Protein AF-A0A6M3LJS2-F1 (afdb_monomer_lite)

Organism: NCBI:txid1070528

Structure (mmCIF, N/CA/C/O backbone):
data_AF-A0A6M3LJS2-F1
#
_entry.id   AF-A0A6M3LJS2-F1
#
loop_
_atom_site.group_PDB
_atom_site.id
_atom_site.type_symbol
_atom_site.label_atom_id
_atom_site.label_alt_id
_atom_site.label_comp_id
_atom_site.label_asym_id
_atom_site.label_entity_id
_atom_site.label_seq_id
_atom_site.pdbx_PDB_ins_code
_atom_site.Cartn_x
_atom_site.Cartn_y
_atom_site.Cartn_z
_atom_site.occupancy
_atom_site.B_iso_or_equiv
_atom_site.auth_seq_id
_atom_site.auth_comp_id
_atom_site.auth_asym_id
_atom_site.auth_atom_id
_atom_site.pdbx_PDB_model_num
ATOM 1 N N . MET A 1 1 ? -9.130 13.820 13.010 1.00 77.88 1 MET A N 1
ATOM 2 C CA . MET A 1 1 ? -8.509 13.831 11.667 1.00 77.88 1 MET A CA 1
ATOM 3 C C . MET A 1 1 ? -8.144 12.389 11.346 1.00 77.88 1 MET A C 1
ATOM 5 O O . MET A 1 1 ? -7.582 11.750 12.225 1.00 77.88 1 MET A O 1
ATOM 9 N N . ARG A 1 2 ? -8.559 11.845 10.194 1.00 85.75 2 ARG A N 1
ATOM 10 C CA . ARG A 1 2 ? -8.254 10.447 9.833 1.00 85.75 2 ARG A CA 1
ATOM 11 C C . ARG A 1 2 ? -6.893 10.355 9.148 1.00 85.75 2 ARG A C 1
ATOM 13 O O . ARG A 1 2 ? -6.504 11.299 8.464 1.00 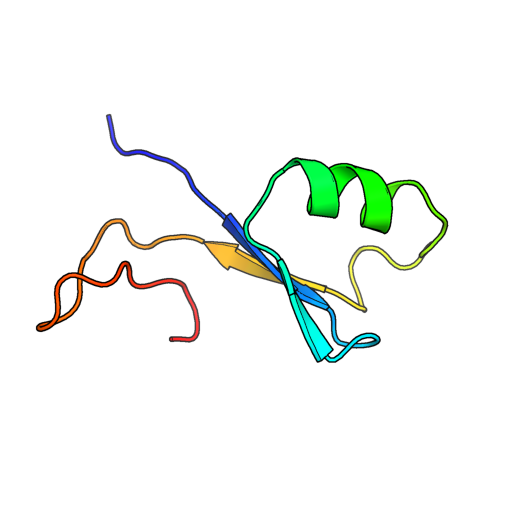85.75 2 ARG A O 1
ATOM 20 N N . GLU A 1 3 ? -6.205 9.236 9.322 1.00 89.31 3 GLU A N 1
ATOM 21 C CA . GLU A 1 3 ? -4.942 8.964 8.638 1.00 89.31 3 GLU A CA 1
ATOM 22 C C . GLU A 1 3 ? -5.192 8.685 7.147 1.00 89.31 3 GLU A C 1
ATOM 24 O O . GLU A 1 3 ? -6.191 8.058 6.789 1.00 89.31 3 GLU A O 1
ATOM 29 N N . ILE A 1 4 ? -4.314 9.179 6.273 1.00 89.69 4 ILE A N 1
ATOM 30 C CA . ILE A 1 4 ? -4.403 8.975 4.823 1.00 89.69 4 ILE A CA 1
ATOM 31 C C . ILE A 1 4 ? -3.242 8.076 4.402 1.00 89.69 4 ILE A C 1
ATOM 33 O O .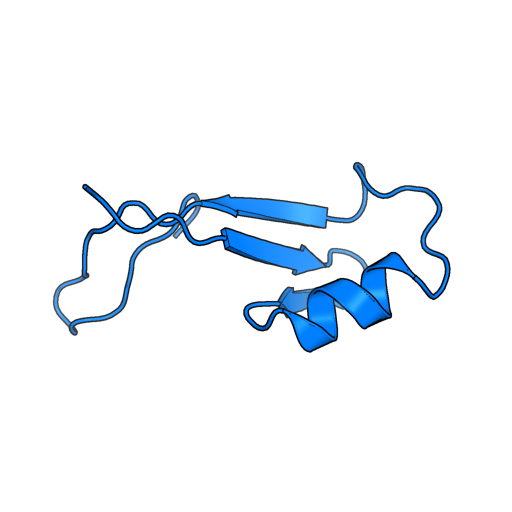 ILE A 1 4 ? -2.084 8.479 4.492 1.00 89.69 4 ILE A O 1
ATOM 37 N N . LYS A 1 5 ? -3.562 6.862 3.942 1.00 90.81 5 LYS A N 1
ATOM 38 C CA . LYS A 1 5 ? -2.592 5.851 3.498 1.00 90.81 5 LYS A CA 1
ATOM 39 C C . LYS A 1 5 ? -2.957 5.298 2.133 1.00 90.81 5 LYS A C 1
ATOM 41 O O . LYS A 1 5 ? -4.137 5.178 1.799 1.00 90.81 5 LYS A O 1
ATOM 46 N N . PHE A 1 6 ? -1.929 4.881 1.404 1.00 90.44 6 PHE A N 1
ATOM 47 C CA . PHE A 1 6 ? -2.050 4.263 0.093 1.00 90.44 6 PHE A CA 1
ATOM 48 C C . PHE A 1 6 ? -1.160 3.029 -0.009 1.00 90.44 6 PHE A C 1
ATOM 50 O O . PHE A 1 6 ? -0.078 2.972 0.576 1.00 90.44 6 PHE A O 1
ATOM 57 N N . ARG A 1 7 ? -1.603 2.078 -0.826 1.00 92.06 7 ARG A N 1
ATOM 58 C CA . ARG A 1 7 ? -0.783 0.992 -1.370 1.00 92.06 7 ARG A CA 1
ATOM 59 C C . ARG A 1 7 ? -0.956 0.956 -2.885 1.00 92.06 7 ARG A C 1
ATOM 61 O O . ARG A 1 7 ? -1.951 1.471 -3.399 1.00 92.06 7 ARG A O 1
ATOM 68 N N . ALA A 1 8 ? -0.017 0.352 -3.602 1.00 90.25 8 ALA A N 1
ATOM 69 C CA . ALA A 1 8 ? -0.138 0.206 -5.047 1.00 90.25 8 ALA A CA 1
ATOM 70 C C . ALA A 1 8 ? 0.242 -1.181 -5.540 1.00 90.25 8 ALA A C 1
ATOM 72 O O . ALA A 1 8 ? 1.208 -1.786 -5.080 1.00 90.25 8 ALA A O 1
ATOM 73 N N . TRP A 1 9 ? -0.538 -1.688 -6.490 1.00 90.25 9 TRP A N 1
ATOM 74 C CA . TRP A 1 9 ? -0.216 -2.902 -7.225 1.00 90.25 9 TRP A CA 1
ATOM 75 C C . TRP A 1 9 ? 0.560 -2.544 -8.483 1.00 90.25 9 TRP A C 1
ATOM 77 O O . TRP A 1 9 ? 0.039 -1.841 -9.353 1.00 90.25 9 TRP A O 1
ATOM 87 N N . ASN A 1 10 ? 1.777 -3.064 -8.597 1.00 88.38 10 ASN A N 1
ATOM 88 C CA . ASN A 1 10 ? 2.551 -3.008 -9.826 1.00 88.38 10 ASN A CA 1
ATOM 89 C C . ASN A 1 10 ? 2.122 -4.170 -10.738 1.00 88.38 10 ASN A C 1
ATOM 91 O O . ASN A 1 10 ? 2.372 -5.339 -10.436 1.00 88.38 10 ASN A O 1
ATOM 95 N N . LYS A 1 11 ? 1.494 -3.865 -11.878 1.00 86.44 11 LYS A N 1
ATOM 96 C CA . LYS A 1 11 ? 1.031 -4.868 -12.855 1.00 86.44 11 LYS A CA 1
ATOM 97 C C . LYS A 1 11 ? 2.180 -5.600 -13.558 1.00 86.44 11 LYS A C 1
ATOM 99 O O . LYS A 1 11 ? 1.978 -6.723 -14.015 1.00 86.44 11 LYS A O 1
ATOM 104 N N . ILE A 1 12 ? 3.357 -4.979 -13.646 1.00 85.38 12 ILE A N 1
ATOM 105 C CA . ILE A 1 12 ? 4.544 -5.530 -14.314 1.00 85.38 12 ILE A CA 1
ATOM 106 C C . ILE A 1 12 ? 5.234 -6.531 -13.393 1.00 85.38 12 ILE A C 1
ATOM 108 O O . ILE A 1 12 ? 5.413 -7.689 -13.761 1.00 85.38 12 ILE A O 1
ATOM 112 N N . THR A 1 13 ? 5.591 -6.102 -12.180 1.00 87.38 13 THR A N 1
ATOM 113 C CA . THR A 1 13 ? 6.300 -6.959 -11.216 1.00 87.38 13 THR A CA 1
ATOM 114 C C . THR A 1 13 ? 5.362 -7.903 -10.466 1.00 87.38 13 THR A C 1
ATOM 116 O O . THR A 1 13 ? 5.834 -8.859 -9.851 1.00 87.38 13 THR A O 1
ATOM 119 N N . ARG A 1 14 ? 4.041 -7.669 -10.548 1.00 90.56 14 ARG A N 1
ATOM 120 C CA . ARG A 1 14 ? 2.981 -8.390 -9.826 1.00 90.56 14 ARG A CA 1
ATOM 121 C C . ARG A 1 14 ? 3.208 -8.368 -8.317 1.00 90.56 14 ARG A C 1
ATOM 123 O O . ARG A 1 14 ? 3.189 -9.406 -7.655 1.00 90.56 14 ARG A O 1
ATOM 130 N N . ARG A 1 15 ? 3.474 -7.175 -7.784 1.00 89.62 15 ARG A N 1
ATOM 131 C CA . ARG A 1 15 ? 3.775 -6.960 -6.365 1.00 89.62 15 ARG A CA 1
ATOM 132 C C . ARG A 1 15 ? 2.949 -5.832 -5.777 1.00 89.62 15 ARG A C 1
ATOM 134 O O . ARG A 1 15 ? 2.596 -4.871 -6.461 1.00 89.62 15 ARG A O 1
ATOM 141 N N . MET A 1 16 ? 2.672 -5.975 -4.486 1.00 90.56 16 MET A N 1
ATOM 142 C CA . MET A 1 16 ? 2.071 -4.938 -3.663 1.00 90.56 16 MET A CA 1
ATOM 143 C C . MET A 1 16 ? 3.171 -4.084 -3.046 1.00 90.56 16 MET A C 1
ATOM 145 O O . MET A 1 16 ? 4.086 -4.619 -2.424 1.00 90.56 16 MET A O 1
ATOM 149 N N . ILE A 1 17 ? 3.049 -2.770 -3.195 1.00 88.56 17 ILE A N 1
ATOM 150 C CA . ILE A 1 17 ? 3.937 -1.790 -2.582 1.00 88.56 17 ILE A CA 1
ATOM 151 C C . ILE A 1 17 ? 3.177 -1.035 -1.508 1.00 88.56 17 ILE A C 1
ATOM 153 O O . ILE A 1 17 ? 2.116 -0.461 -1.764 1.00 88.56 17 ILE A O 1
ATOM 157 N N . THR A 1 18 ? 3.740 -1.043 -0.306 1.00 86.44 18 THR A N 1
ATOM 158 C CA . THR A 1 18 ? 3.162 -0.413 0.885 1.00 86.44 18 THR A CA 1
ATOM 159 C C . THR A 1 18 ? 4.104 0.599 1.529 1.00 86.44 18 THR A C 1
ATOM 161 O O . THR A 1 18 ? 3.641 1.446 2.282 1.00 86.44 18 THR A O 1
ATOM 164 N N . ASP A 1 19 ? 5.410 0.542 1.251 1.00 81.19 19 ASP A N 1
ATOM 165 C CA . ASP A 1 19 ? 6.420 1.385 1.894 1.00 81.19 19 ASP A CA 1
ATOM 166 C C . ASP A 1 19 ? 6.926 2.505 0.974 1.00 81.19 19 ASP A C 1
ATOM 168 O O . ASP A 1 19 ? 7.193 2.298 -0.210 1.00 81.19 19 ASP A O 1
ATOM 172 N N . HIS A 1 20 ? 7.074 3.711 1.529 1.00 71.31 20 HIS A N 1
ATOM 173 C CA . HIS A 1 20 ? 7.432 4.931 0.792 1.00 71.31 20 HIS A CA 1
ATOM 174 C C . HIS A 1 20 ? 8.773 4.857 0.042 1.00 71.31 20 HIS A C 1
ATOM 176 O O . HIS A 1 20 ? 8.946 5.553 -0.960 1.00 71.31 20 HIS A O 1
ATOM 182 N N . LEU A 1 21 ? 9.715 4.026 0.502 1.00 65.25 21 LEU A N 1
ATOM 183 C CA . LEU A 1 21 ? 11.023 3.869 -0.135 1.00 65.25 21 LEU A CA 1
ATOM 184 C C . LEU A 1 21 ? 10.889 3.129 -1.472 1.00 65.25 21 LEU A C 1
ATOM 186 O O . LEU A 1 21 ? 11.413 3.593 -2.486 1.00 65.25 21 LEU A O 1
ATOM 190 N N . SER A 1 22 ? 10.119 2.041 -1.493 1.00 67.75 22 SER A N 1
ATOM 191 C CA . SER A 1 22 ? 9.768 1.302 -2.707 1.00 67.75 22 SER A CA 1
ATOM 192 C C . SER A 1 22 ? 8.981 2.158 -3.700 1.00 67.75 22 SER A C 1
ATOM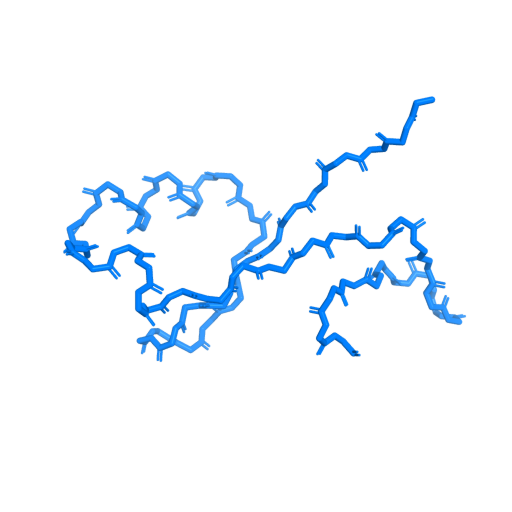 194 O O . SER A 1 22 ? 9.252 2.095 -4.897 1.00 67.75 22 SER A O 1
ATOM 196 N N . TRP A 1 23 ? 8.076 3.028 -3.224 1.00 67.62 23 TRP A N 1
ATOM 197 C CA . TRP A 1 23 ? 7.412 4.021 -4.084 1.00 67.62 23 TRP A CA 1
ATOM 198 C C . TRP A 1 23 ? 8.433 4.946 -4.756 1.00 67.62 23 TRP A C 1
ATOM 200 O O . TRP A 1 23 ? 8.414 5.111 -5.972 1.00 67.62 23 TRP A O 1
ATOM 210 N N . GLY A 1 24 ? 9.350 5.536 -3.983 1.00 64.25 24 GLY A N 1
ATOM 211 C CA . GLY A 1 24 ? 10.350 6.466 -4.511 1.00 64.25 24 GLY A CA 1
ATOM 212 C C . GLY A 1 24 ? 11.306 5.820 -5.515 1.00 64.25 24 GLY A C 1
ATOM 213 O O . GLY A 1 24 ? 11.665 6.456 -6.507 1.00 64.25 24 GLY A O 1
ATOM 214 N N . LEU A 1 25 ? 11.692 4.563 -5.284 1.00 64.19 25 LEU A N 1
ATOM 215 C CA . LEU A 1 25 ? 12.609 3.828 -6.150 1.00 64.19 25 LEU A CA 1
ATOM 216 C C . LEU A 1 25 ? 11.929 3.377 -7.451 1.00 64.19 25 LEU A C 1
ATOM 218 O O . LEU A 1 25 ? 12.459 3.629 -8.531 1.00 64.19 25 LEU A O 1
ATOM 222 N N . GLU A 1 26 ? 10.739 2.773 -7.377 1.00 62.66 26 GLU A N 1
ATOM 223 C CA . GLU A 1 26 ? 10.045 2.266 -8.570 1.00 62.66 26 GLU A CA 1
ATOM 224 C C . GLU A 1 26 ? 9.456 3.386 -9.449 1.00 62.66 26 GLU A C 1
ATOM 226 O O . GLU A 1 26 ? 9.339 3.211 -10.664 1.00 62.66 26 GLU A O 1
ATOM 231 N N . LEU A 1 27 ? 9.149 4.557 -8.875 1.00 64.12 27 LEU A N 1
ATOM 232 C CA . LEU A 1 27 ? 8.723 5.737 -9.636 1.00 6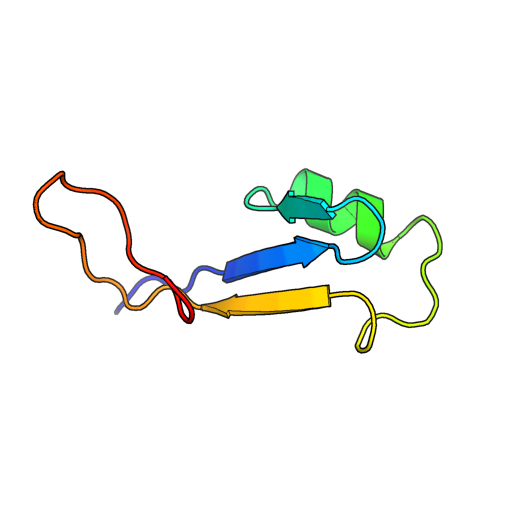4.12 27 LEU A CA 1
ATOM 233 C C . LEU A 1 27 ? 9.899 6.477 -10.305 1.00 64.12 27 LEU A C 1
ATOM 235 O O . LEU A 1 27 ? 9.728 6.984 -11.413 1.00 64.12 27 LEU A O 1
ATOM 239 N N . ASN A 1 28 ? 11.085 6.534 -9.677 1.00 60.66 28 ASN A N 1
ATOM 240 C CA . ASN A 1 28 ? 12.256 7.232 -10.240 1.00 60.66 28 ASN A CA 1
ATOM 241 C C . ASN A 1 28 ? 13.005 6.422 -11.310 1.00 60.66 28 ASN A C 1
ATOM 243 O O . ASN A 1 28 ? 13.536 7.010 -12.248 1.00 60.66 28 ASN A O 1
ATOM 247 N N . PHE A 1 29 ? 13.055 5.089 -11.205 1.00 56.44 29 PHE A N 1
ATOM 248 C CA . PHE A 1 29 ? 13.886 4.245 -12.081 1.00 56.44 29 PHE A CA 1
ATOM 249 C C . PHE A 1 29 ? 13.269 3.892 -13.451 1.00 56.44 29 PHE A C 1
ATOM 251 O O . PHE A 1 29 ? 13.725 2.967 -14.118 1.00 56.44 29 PHE A O 1
ATOM 258 N N . GLY A 1 30 ? 12.305 4.676 -13.942 1.00 53.19 30 GLY A N 1
ATOM 259 C CA . GLY A 1 30 ? 12.001 4.691 -15.378 1.00 53.19 30 GLY A CA 1
ATOM 260 C C . GLY A 1 30 ? 10.863 3.785 -15.844 1.00 53.19 30 GLY A C 1
ATOM 261 O O . GLY A 1 30 ? 11.004 3.064 -16.828 1.00 53.19 30 GLY A O 1
ATOM 262 N N . PHE A 1 31 ? 9.684 3.908 -15.237 1.00 53.00 31 PHE A N 1
ATOM 263 C CA . PHE A 1 31 ? 8.438 3.496 -15.888 1.00 53.00 31 PHE A CA 1
ATOM 264 C C . PHE A 1 31 ? 7.639 4.733 -16.297 1.00 53.00 31 PHE A C 1
ATOM 266 O O . PHE A 1 31 ? 6.722 5.165 -15.605 1.00 53.00 31 PHE A O 1
ATOM 273 N N . SER A 1 32 ? 7.971 5.291 -17.461 1.00 53.00 32 SER A N 1
ATOM 274 C CA . SER A 1 32 ? 7.340 6.454 -18.112 1.00 53.00 32 SER A CA 1
ATOM 275 C C . SER A 1 32 ? 5.866 6.254 -18.537 1.00 53.00 32 SER A C 1
ATOM 277 O O . SER A 1 32 ? 5.368 6.946 -19.416 1.00 53.00 32 SER A O 1
ATOM 279 N N . ASN A 1 33 ? 5.135 5.349 -17.878 1.00 55.47 33 ASN A N 1
ATOM 280 C CA . ASN A 1 33 ? 3.687 5.141 -17.986 1.00 55.47 33 ASN A CA 1
ATOM 281 C C . ASN A 1 33 ? 3.083 4.965 -16.579 1.00 55.47 33 ASN A C 1
ATOM 283 O O . ASN A 1 33 ? 2.472 3.942 -16.254 1.00 55.47 33 ASN A O 1
ATOM 287 N N . LEU A 1 34 ? 3.299 5.972 -15.727 1.00 55.38 34 LEU A N 1
ATOM 288 C CA . LEU A 1 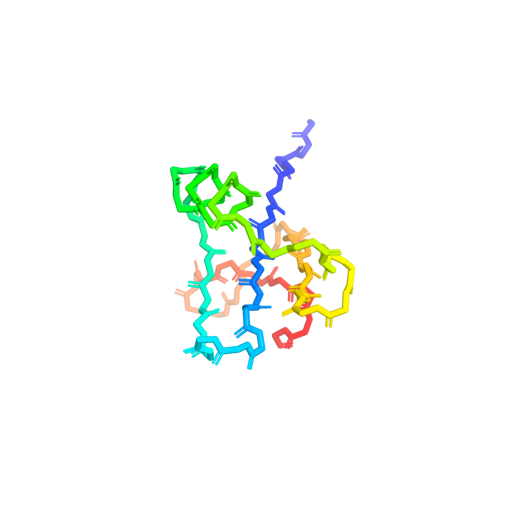34 ? 2.948 5.989 -14.300 1.00 55.38 34 LEU A CA 1
ATOM 289 C C . LEU A 1 34 ? 1.468 5.689 -14.002 1.00 55.38 34 LEU A C 1
ATOM 291 O O . LEU A 1 34 ? 1.151 5.223 -12.914 1.00 55.38 34 LEU A O 1
ATOM 295 N N . THR A 1 35 ? 0.562 5.895 -14.956 1.00 59.97 35 THR A N 1
ATOM 296 C CA . THR A 1 35 ? -0.880 5.678 -14.757 1.00 59.97 35 THR A CA 1
ATOM 297 C C . THR A 1 35 ? -1.386 4.323 -15.255 1.00 59.97 35 THR A C 1
ATOM 299 O O . THR A 1 35 ? -2.406 3.846 -14.770 1.00 59.97 35 THR A O 1
ATOM 302 N N . SER A 1 36 ? -0.694 3.664 -16.193 1.00 70.31 36 SER A N 1
ATOM 303 C CA . SER A 1 36 ? -1.180 2.397 -16.773 1.00 70.31 36 SER A CA 1
ATOM 304 C C . SER A 1 36 ? -0.759 1.173 -15.955 1.00 70.31 36 SER A C 1
ATOM 306 O O . SER A 1 36 ? -1.538 0.231 -15.771 1.00 70.31 36 SER A O 1
ATOM 308 N N . ASN A 1 37 ? 0.465 1.188 -15.422 1.00 81.19 37 ASN A N 1
ATOM 309 C CA . ASN A 1 37 ? 1.088 0.007 -14.816 1.00 81.19 37 ASN A CA 1
ATOM 310 C C . ASN A 1 37 ? 0.793 -0.158 -13.324 1.00 81.19 37 ASN A C 1
ATOM 312 O O . ASN A 1 37 ? 1.102 -1.202 -12.754 1.00 81.19 37 ASN A O 1
ATOM 316 N N . TRP A 1 38 ? 0.172 0.845 -12.711 1.00 84.38 38 TRP A N 1
ATOM 317 C CA . TRP A 1 38 ? -0.062 0.904 -11.278 1.00 84.38 38 TRP A CA 1
ATOM 318 C C . TRP A 1 38 ? -1.552 0.956 -10.975 1.00 84.38 38 TRP A C 1
ATOM 320 O O . TRP A 1 38 ? -2.306 1.650 -11.652 1.00 84.38 38 TRP A O 1
ATOM 330 N N . ILE A 1 39 ? -1.980 0.220 -9.952 1.00 89.38 39 ILE A N 1
ATOM 331 C CA . ILE A 1 39 ? -3.314 0.367 -9.362 1.00 89.38 39 ILE A CA 1
ATOM 332 C C . ILE A 1 39 ? -3.113 0.879 -7.945 1.00 89.38 39 ILE A C 1
ATOM 334 O O . ILE A 1 39 ? -2.685 0.118 -7.079 1.00 89.38 39 ILE A O 1
ATOM 338 N N . MET A 1 40 ? -3.376 2.166 -7.727 1.00 88.69 40 MET A N 1
ATOM 339 C CA . MET A 1 40 ? -3.380 2.753 -6.389 1.00 88.69 40 MET A CA 1
ATOM 340 C C . MET A 1 40 ? -4.678 2.400 -5.669 1.00 88.69 40 MET A C 1
ATOM 342 O O . MET A 1 40 ? -5.738 2.367 -6.285 1.00 88.69 40 MET A O 1
ATOM 346 N N . MET A 1 41 ? -4.575 2.139 -4.371 1.00 93.19 41 MET A N 1
ATOM 347 C CA . MET A 1 41 ? -5.694 1.784 -3.503 1.00 93.19 41 MET A CA 1
ATOM 348 C C . MET A 1 41 ? -5.559 2.574 -2.206 1.00 93.19 41 MET A C 1
ATOM 350 O O . MET A 1 41 ? -4.488 2.566 -1.582 1.00 93.19 41 MET A O 1
ATOM 354 N N . GLN A 1 42 ? -6.625 3.254 -1.796 1.00 93.69 42 GLN A N 1
ATOM 355 C CA . GLN A 1 42 ? -6.636 4.011 -0.548 1.00 93.69 42 GLN A CA 1
ATOM 356 C C . GLN A 1 42 ? -7.077 3.136 0.636 1.00 93.69 42 GLN A C 1
ATOM 358 O O . GLN A 1 42 ? -7.925 2.258 0.485 1.00 93.69 42 GLN A O 1
ATOM 363 N N . SER A 1 43 ? -6.529 3.386 1.830 1.00 95.69 43 SER A N 1
ATOM 364 C CA . SER A 1 43 ? -7.090 2.828 3.067 1.00 95.69 43 SER A CA 1
ATOM 365 C C . SER A 1 43 ? -8.483 3.402 3.347 1.00 95.69 43 SER A C 1
ATOM 367 O O . SER A 1 43 ? -8.708 4.615 3.258 1.00 95.69 43 SER A O 1
ATOM 369 N N . THR A 1 44 ? -9.409 2.529 3.747 1.00 95.00 44 THR A N 1
ATOM 370 C CA . THR A 1 44 ? -10.742 2.919 4.233 1.00 95.00 44 THR A CA 1
ATOM 371 C C . THR A 1 44 ? -10.705 3.483 5.659 1.00 95.00 44 THR A C 1
ATOM 373 O O . THR A 1 44 ? -11.644 4.160 6.082 1.00 95.00 44 THR A O 1
ATOM 376 N N . GLY A 1 45 ? -9.622 3.221 6.402 1.00 94.12 45 GLY A N 1
ATOM 377 C CA . GLY A 1 45 ? -9.511 3.476 7.839 1.00 94.12 45 GLY A CA 1
ATOM 378 C C . GLY A 1 45 ? -10.232 2.444 8.716 1.00 94.12 45 GLY A C 1
ATOM 379 O O . GLY A 1 45 ? -10.356 2.663 9.919 1.00 94.12 45 GLY A O 1
ATOM 380 N N . LEU A 1 46 ? -10.721 1.343 8.133 1.00 95.81 46 LEU A N 1
ATOM 381 C CA . LEU A 1 46 ? -11.387 0.247 8.838 1.00 95.81 46 LEU A CA 1
ATOM 382 C C . LEU A 1 46 ? -10.466 -0.972 8.960 1.00 95.81 46 LEU A C 1
ATOM 384 O O . LEU A 1 46 ? -9.599 -1.199 8.114 1.00 95.81 46 LEU A O 1
ATOM 388 N N . LEU A 1 47 ? -10.690 -1.768 10.007 1.00 96.31 47 LEU A N 1
ATOM 389 C CA . LEU A 1 47 ? -10.034 -3.057 10.215 1.00 96.31 47 LEU A CA 1
ATOM 390 C C . LEU A 1 47 ? -11.028 -4.198 9.966 1.00 96.31 47 LEU A C 1
ATOM 392 O O . LEU A 1 47 ? -12.211 -4.081 10.292 1.00 96.31 47 LEU A O 1
ATOM 396 N N . ASP A 1 48 ? -10.547 -5.310 9.419 1.00 96.31 48 ASP A N 1
ATOM 397 C CA . ASP A 1 48 ? -11.314 -6.546 9.303 1.00 96.31 48 ASP A CA 1
ATOM 398 C C . ASP A 1 48 ? -11.449 -7.273 10.661 1.00 96.31 48 ASP A C 1
ATOM 400 O O . ASP A 1 48 ? -10.958 -6.827 11.701 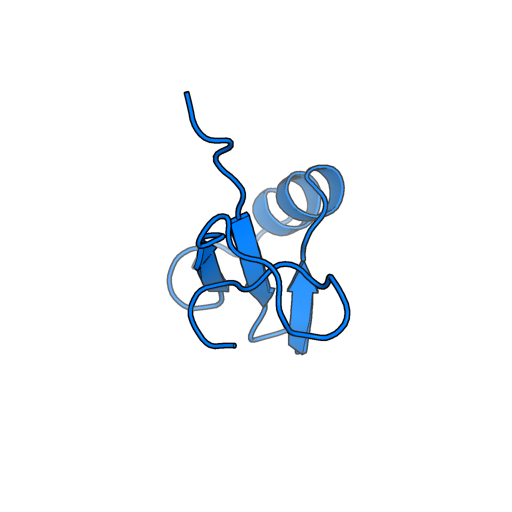1.00 96.31 48 ASP A O 1
ATOM 404 N N . LYS A 1 49 ? -12.105 -8.442 10.662 1.00 97.44 49 LYS A N 1
ATOM 405 C CA . LYS A 1 49 ? -12.303 -9.256 11.878 1.00 97.44 49 LYS A CA 1
ATOM 406 C C . LYS A 1 49 ? -10.999 -9.723 12.543 1.00 97.44 49 LYS A C 1
ATOM 408 O O . LYS A 1 49 ? -11.034 -10.125 13.701 1.00 97.44 49 LYS A O 1
ATOM 413 N N . GLN A 1 50 ? -9.885 -9.724 11.815 1.00 97.31 50 GLN A N 1
ATOM 414 C CA . GLN A 1 50 ? -8.561 -10.144 12.281 1.00 97.31 50 GLN A CA 1
ATOM 415 C C . GLN A 1 50 ? -7.670 -8.939 12.636 1.00 97.31 50 GLN A C 1
ATOM 417 O O . GLN A 1 50 ? -6.511 -9.126 12.998 1.00 97.31 50 GLN A O 1
ATOM 422 N N . GLY A 1 51 ? -8.197 -7.711 12.559 1.00 94.94 51 GLY A N 1
ATOM 423 C CA . GLY A 1 51 ? -7.455 -6.486 12.852 1.00 94.94 51 GLY A CA 1
ATOM 424 C C . GLY A 1 51 ? -6.583 -5.991 11.696 1.00 94.94 51 GLY A C 1
ATOM 425 O O . GLY A 1 51 ? -5.734 -5.128 11.913 1.00 94.94 51 GLY A O 1
ATOM 426 N N . LYS A 1 52 ? -6.761 -6.515 10.477 1.00 95.00 52 LYS A N 1
ATOM 427 C CA . LYS A 1 52 ? -6.020 -6.077 9.288 1.00 95.00 52 LYS A CA 1
ATOM 428 C C . LYS A 1 52 ? -6.719 -4.888 8.631 1.00 95.00 52 LYS A C 1
ATOM 430 O O . LYS A 1 52 ? -7.932 -4.898 8.460 1.00 95.00 52 LYS A O 1
ATOM 435 N N . GLU A 1 53 ? -5.949 -3.873 8.249 1.00 95.31 53 GLU A N 1
ATOM 436 C CA . GLU A 1 53 ? -6.467 -2.686 7.558 1.00 95.31 53 GLU A CA 1
ATOM 437 C C . GLU A 1 53 ? -7.037 -3.035 6.172 1.00 95.31 53 GLU A C 1
ATOM 439 O O . GLU A 1 53 ? -6.407 -3.777 5.413 1.00 95.31 53 GLU A O 1
ATOM 444 N N . VAL A 1 54 ? -8.222 -2.492 5.864 1.00 96.44 54 VAL A N 1
ATOM 445 C CA . VAL A 1 54 ? -8.957 -2.708 4.608 1.00 96.44 54 VAL A CA 1
ATOM 446 C C . VAL A 1 54 ? -8.724 -1.541 3.654 1.00 96.44 54 VAL A C 1
ATOM 448 O O . VAL A 1 54 ? -8.975 -0.376 3.991 1.00 96.44 54 VAL A O 1
ATOM 451 N N . PHE A 1 55 ? -8.294 -1.863 2.442 1.00 96.44 55 PHE A N 1
ATOM 452 C CA . PHE A 1 55 ? -8.052 -0.915 1.361 1.00 96.44 55 PHE A CA 1
ATOM 453 C C . PHE A 1 55 ? -9.077 -1.098 0.240 1.00 96.44 55 PHE A C 1
ATOM 455 O O . PHE A 1 55 ? -9.755 -2.117 0.145 1.00 96.44 55 PHE A O 1
ATOM 462 N N . GLU A 1 56 ? -9.186 -0.112 -0.644 1.00 95.50 56 GLU A N 1
ATOM 463 C CA . GLU A 1 56 ? -9.979 -0.247 -1.866 1.00 95.50 56 GLU A CA 1
ATOM 464 C C . GLU A 1 56 ? -9.538 -1.477 -2.680 1.00 95.50 56 GLU A C 1
ATOM 466 O O . GLU A 1 56 ? -8.358 -1.641 -2.995 1.00 95.50 56 GLU A O 1
ATOM 471 N N . GLY A 1 57 ? -10.496 -2.341 -3.022 1.00 92.75 57 GLY A N 1
ATOM 472 C CA . GLY A 1 57 ? -10.257 -3.566 -3.789 1.00 92.75 57 GLY A CA 1
ATOM 473 C C . GLY A 1 57 ? -9.854 -4.800 -2.970 1.00 92.75 57 GLY A C 1
ATOM 474 O O . GLY A 1 57 ? -9.592 -5.830 -3.592 1.00 92.75 57 GLY A O 1
ATOM 475 N N . ASP A 1 58 ? -9.792 -4.704 -1.634 1.00 91.31 58 ASP A N 1
ATOM 476 C CA . ASP A 1 58 ? -9.817 -5.878 -0.737 1.00 91.31 58 ASP A CA 1
ATOM 477 C C . ASP A 1 58 ? -11.190 -6.578 -0.721 1.00 91.31 58 ASP A C 1
ATOM 479 O O . ASP A 1 58 ? -12.219 -5.908 -0.984 1.00 91.31 58 ASP A O 1
#

Sequence (58 aa):
MREIKFRAWNKITRRMITDHLSWGLELNFGFSNLTSNWIMMQSTGLLDKQGKEVFEGD

Foldseek 3Di:
DADKAKWKQFQVVRDIGGDPVCVVVVVPPDPPCVPPRMDMWIWPSDADPVRHTDIPPD

InterPro domains:
  IPR019096 YopX protein [PF09643] (5-58)
  IPR023385 YopX-like, C-terminal [G3DSA:2.30.30.290] (42-58)

pLDDT: mean 82.27, std 14.35, range [53.0, 97.44]

Radius of gyration: 12.73 Å; chains: 1; bounding box: 26×24×31 Å

Secondary structure (DSSP, 8-state):
-----EEEEETTTTEEE-SHHHHHHHHHSS-S-TTTSEEEEEEEEEE-TTSPEEETT-